Protein AF-A0A1M6BNJ6-F1 (afdb_monomer_lite)

Organism: NCBI:txid1123012

Secondary structure (DSSP, 8-state):
---S---------TTSHHHHHHHHHHHT--HHHH-SHHHHHHHHHHHHHHHHHHHHH-GGGS-HHHHHHHHHHHHHHHHHHHHHHHHHHHHHHHHHHHH--SS----------S--------------------TTSS--TTS--

Sequence (145 aa):
MSENVKSTSLRFNLDKAADRKAWEYLQTMDKEEFRSYSHAVATSVNYFFDRYYQSKDDPYLETREKEERFVQKIVEAVEHTLGNVLPLFLSGYVAALCTAAPDGTMVIPKSTAGIAAEDSADNSGTDEADIEVNPEDIPWDYLDG

pLDDT: mean 71.61, std 19.35, range [29.78, 94.62]

Radius of gyration: 34.01 Å; chains: 1; bounding box: 79×43×69 Å

Structure (mmCIF, N/CA/C/O backbone):
data_AF-A0A1M6BNJ6-F1
#
_entry.id   AF-A0A1M6BNJ6-F1
#
loop_
_atom_site.group_PDB
_atom_site.id
_atom_site.type_symbol
_atom_site.label_atom_id
_atom_site.label_alt_id
_atom_site.label_comp_id
_atom_si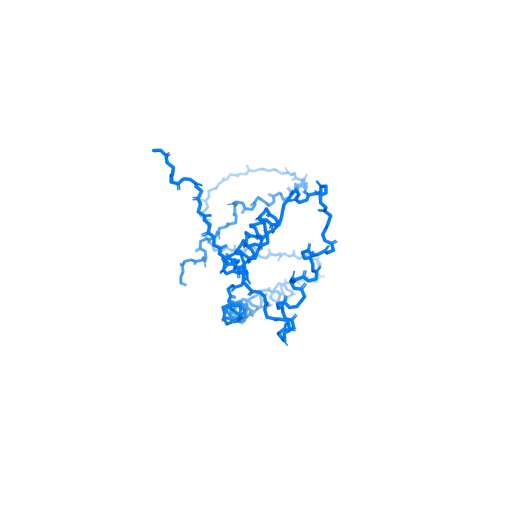te.label_asym_id
_atom_site.label_entity_id
_atom_site.label_seq_id
_atom_site.pdbx_PDB_ins_code
_atom_site.Cartn_x
_atom_site.Cartn_y
_atom_site.Cartn_z
_atom_site.occupancy
_atom_site.B_iso_or_equiv
_atom_site.auth_seq_id
_atom_site.auth_comp_id
_atom_site.auth_asym_id
_atom_site.auth_atom_id
_atom_site.pdbx_PDB_model_num
ATOM 1 N N . MET A 1 1 ? -19.115 24.593 20.764 1.00 54.03 1 MET A N 1
ATOM 2 C CA . MET A 1 1 ? -17.847 23.833 20.764 1.00 54.03 1 MET A CA 1
ATOM 3 C C . MET A 1 1 ? -18.168 22.346 20.838 1.00 54.03 1 MET A C 1
ATOM 5 O O . MET A 1 1 ? -18.481 21.897 21.930 1.00 54.03 1 MET A O 1
ATOM 9 N N . SER A 1 2 ? -18.138 21.620 19.711 1.00 51.50 2 SER A N 1
ATOM 10 C CA . SER A 1 2 ? -18.061 20.139 19.658 1.00 51.50 2 SER A CA 1
ATOM 11 C C . SER A 1 2 ? -18.166 19.609 18.212 1.00 51.50 2 SER A C 1
ATOM 13 O O . SER A 1 2 ? -19.026 18.795 17.900 1.00 51.50 2 SER A O 1
ATOM 15 N N . GLU A 1 3 ? -17.293 20.055 17.301 1.00 63.38 3 GLU A N 1
ATOM 16 C CA . GLU A 1 3 ? -17.222 19.480 15.938 1.00 63.38 3 GLU A CA 1
ATOM 17 C C . GLU A 1 3 ? -16.084 18.467 15.737 1.00 63.38 3 GLU A C 1
ATOM 19 O O . GLU A 1 3 ? -16.025 17.829 14.690 1.00 63.38 3 GLU A O 1
ATOM 24 N N . ASN A 1 4 ? -15.222 18.258 16.737 1.00 77.12 4 ASN A N 1
ATOM 25 C CA . ASN A 1 4 ? -13.996 17.460 16.587 1.00 77.12 4 ASN A CA 1
ATOM 26 C C . ASN A 1 4 ? -14.162 15.949 16.823 1.00 77.12 4 ASN A C 1
ATOM 28 O O . ASN A 1 4 ? -13.215 15.201 16.612 1.00 77.12 4 ASN A O 1
ATOM 32 N N . VAL A 1 5 ? -15.335 15.480 17.263 1.00 78.62 5 VAL A N 1
ATOM 33 C CA . VAL A 1 5 ? -15.599 14.044 17.447 1.00 78.62 5 VAL A CA 1
ATOM 34 C C . VAL A 1 5 ? -16.755 13.641 16.545 1.00 78.62 5 VAL A C 1
ATOM 36 O O . VAL A 1 5 ? -17.888 14.084 16.732 1.00 78.62 5 VAL A O 1
ATOM 39 N N . LYS A 1 6 ? -16.460 12.801 15.551 1.00 81.44 6 LYS A N 1
ATOM 40 C CA . LYS A 1 6 ? -17.447 12.195 14.653 1.00 81.44 6 LYS A CA 1
ATOM 41 C C . LYS A 1 6 ? -17.513 10.701 14.955 1.00 81.44 6 LYS A C 1
ATOM 43 O O . LYS A 1 6 ? -16.479 10.053 15.086 1.00 81.44 6 LYS A O 1
ATOM 48 N N . SER A 1 7 ? -18.720 10.159 15.087 1.00 80.62 7 SER A N 1
ATOM 49 C CA . SER A 1 7 ? -18.939 8.728 15.291 1.00 80.62 7 SER A CA 1
ATOM 50 C C . SER A 1 7 ? -19.532 8.098 14.035 1.00 80.62 7 SER A C 1
ATOM 52 O O . SER A 1 7 ? -20.350 8.689 13.335 1.00 80.62 7 SER A O 1
ATOM 54 N N . THR A 1 8 ? -19.094 6.882 13.731 1.00 83.00 8 THR A N 1
ATOM 55 C CA . THR A 1 8 ? -19.645 6.042 12.665 1.00 83.00 8 THR A CA 1
ATOM 56 C C . THR A 1 8 ? -19.809 4.639 13.228 1.00 83.00 8 THR A C 1
ATOM 58 O O . THR A 1 8 ? -18.898 4.113 13.864 1.00 83.00 8 THR A O 1
ATOM 61 N N . SER A 1 9 ? -20.991 4.048 13.044 1.00 84.56 9 SER A N 1
ATOM 62 C CA . SER A 1 9 ? -21.268 2.677 13.472 1.00 84.56 9 SER A CA 1
ATOM 63 C C . SER A 1 9 ? -20.913 1.713 12.343 1.00 84.56 9 SER A C 1
ATOM 65 O O . SER A 1 9 ? -21.441 1.835 11.240 1.00 84.56 9 SER A O 1
ATOM 67 N N . LEU A 1 10 ? -20.023 0.759 12.622 1.00 84.38 10 LEU A N 1
ATOM 68 C CA . LEU A 1 10 ? -19.624 -0.301 11.697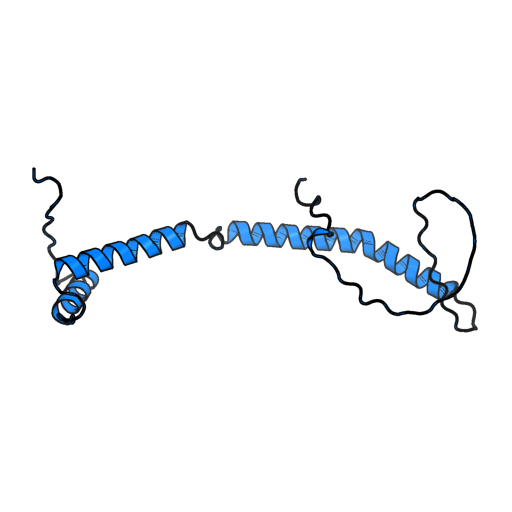 1.00 84.38 10 LEU A CA 1
ATOM 69 C C . LEU A 1 10 ? -20.236 -1.627 12.154 1.00 84.38 10 LEU A C 1
ATOM 71 O O . LEU A 1 10 ? -20.209 -1.955 13.341 1.00 84.38 10 LEU A O 1
ATOM 75 N N . ARG A 1 11 ? -20.795 -2.390 11.211 1.00 90.12 11 ARG A N 1
ATOM 76 C CA . ARG A 1 11 ? -21.315 -3.743 11.444 1.00 90.12 11 ARG A CA 1
ATOM 77 C C . ARG A 1 11 ? -20.558 -4.718 10.556 1.00 90.12 11 ARG A C 1
ATOM 79 O O . ARG A 1 11 ? -20.491 -4.507 9.350 1.00 90.12 11 ARG A O 1
ATOM 86 N N . PHE A 1 12 ? -20.037 -5.779 11.157 1.00 88.56 12 PHE A N 1
ATOM 87 C CA . PHE A 1 12 ? -19.346 -6.852 10.449 1.00 88.56 12 PHE A CA 1
ATOM 88 C C . PHE A 1 12 ? -20.331 -7.978 10.149 1.00 88.56 12 PHE A C 1
ATOM 90 O O . PHE A 1 12 ? -21.021 -8.447 11.056 1.00 88.56 12 PHE A O 1
ATOM 97 N N . ASN A 1 13 ? -20.409 -8.412 8.891 1.00 92.06 13 ASN A N 1
ATOM 98 C CA . ASN A 1 13 ? -21.184 -9.592 8.535 1.00 92.06 13 ASN A CA 1
ATOM 99 C C . ASN A 1 13 ? -20.285 -10.837 8.551 1.00 92.06 13 ASN A C 1
ATOM 101 O O . ASN A 1 13 ? -19.471 -11.031 7.653 1.00 92.06 13 ASN A O 1
ATOM 105 N N . LEU A 1 14 ? -20.480 -11.721 9.531 1.00 91.12 14 LEU A N 1
ATOM 106 C CA . LEU A 1 14 ? -19.658 -12.923 9.701 1.00 91.12 14 LEU A CA 1
ATOM 107 C C . LEU A 1 14 ? -19.813 -13.965 8.581 1.00 91.12 14 LEU A C 1
ATOM 109 O O . LEU A 1 14 ? -18.987 -14.875 8.500 1.00 91.12 14 LEU A O 1
ATOM 113 N N . ASP A 1 15 ? -20.803 -13.835 7.696 1.00 93.75 15 ASP A N 1
ATOM 114 C CA . ASP A 1 15 ? -20.922 -14.673 6.499 1.00 93.75 15 ASP A CA 1
ATOM 115 C C . ASP A 1 15 ? -19.841 -14.329 5.463 1.00 93.75 15 ASP A C 1
ATOM 117 O O . ASP A 1 15 ? -19.375 -15.199 4.724 1.00 93.75 15 ASP A O 1
ATOM 121 N N . LYS A 1 16 ? -19.384 -13.068 5.437 1.00 94.62 16 LYS A N 1
ATOM 122 C CA . LYS A 1 16 ? -18.301 -12.617 4.561 1.00 94.62 16 LYS A CA 1
ATOM 123 C C . LYS A 1 16 ? -16.951 -12.919 5.199 1.00 94.62 16 LYS A C 1
ATOM 125 O O . LYS A 1 16 ? -16.673 -12.522 6.328 1.00 94.62 16 LYS A O 1
ATOM 130 N N . ALA A 1 17 ? -16.069 -13.568 4.441 1.00 92.31 17 ALA A N 1
ATOM 131 C CA . ALA A 1 17 ? -14.743 -13.939 4.931 1.00 92.31 17 ALA A CA 1
ATOM 132 C C . ALA A 1 17 ? -13.898 -12.722 5.360 1.00 92.31 17 ALA A C 1
ATOM 134 O O . ALA A 1 17 ? -13.211 -12.789 6.376 1.00 92.31 17 ALA A O 1
ATOM 135 N N . ALA A 1 18 ? -13.976 -11.607 4.623 1.00 89.62 18 ALA A N 1
ATOM 136 C CA . ALA A 1 18 ? -13.238 -10.382 4.940 1.00 89.62 18 ALA A CA 1
ATOM 137 C C . ALA A 1 18 ? -13.682 -9.773 6.281 1.00 89.62 18 ALA A C 1
ATOM 139 O O . ALA A 1 18 ? -12.854 -9.548 7.161 1.00 89.62 18 ALA A O 1
ATOM 140 N N . ASP A 1 19 ? -14.989 -9.580 6.460 1.00 91.88 19 ASP A N 1
ATOM 141 C CA . ASP A 1 19 ? -15.583 -9.040 7.685 1.00 91.88 19 ASP A CA 1
ATOM 142 C C . ASP A 1 19 ? -15.329 -9.954 8.892 1.00 91.88 19 ASP A C 1
ATOM 144 O O . ASP A 1 19 ? -15.012 -9.466 9.974 1.00 91.88 19 ASP A O 1
ATOM 148 N N . ARG A 1 20 ? -15.420 -11.282 8.714 1.00 93.44 20 ARG A N 1
ATOM 149 C CA . ARG A 1 20 ? -15.102 -12.262 9.765 1.00 93.44 20 ARG A CA 1
ATOM 150 C C . ARG A 1 20 ? -13.648 -12.153 10.211 1.00 93.44 20 ARG A C 1
ATOM 152 O O . ARG A 1 20 ? -13.382 -12.120 11.406 1.00 93.44 20 ARG A O 1
ATOM 159 N N . LYS A 1 21 ? -12.722 -12.069 9.256 1.00 93.44 21 LYS A N 1
ATOM 160 C CA . LYS A 1 21 ? -11.291 -11.927 9.533 1.00 93.44 21 LYS A CA 1
ATOM 161 C C . LYS A 1 21 ? -10.988 -10.602 10.238 1.00 93.44 21 LYS A C 1
ATOM 163 O O . LYS A 1 21 ? -10.231 -10.578 11.200 1.00 93.44 21 LYS A O 1
ATOM 168 N N . ALA A 1 22 ? -11.606 -9.507 9.791 1.00 91.38 22 ALA A N 1
ATOM 169 C CA . ALA A 1 22 ? -11.485 -8.206 10.445 1.00 91.38 22 ALA A CA 1
ATOM 170 C C . ALA A 1 22 ? -12.019 -8.243 11.885 1.00 91.38 22 ALA A C 1
ATOM 172 O O . ALA A 1 22 ? -11.382 -7.717 12.795 1.00 91.38 22 ALA A O 1
ATOM 173 N N . TRP A 1 23 ? -13.155 -8.910 12.104 1.00 91.94 23 TRP A N 1
ATOM 174 C CA . TRP A 1 23 ? -13.713 -9.114 13.437 1.00 91.94 23 TRP A CA 1
ATOM 175 C C . TRP A 1 23 ? -12.772 -9.918 14.339 1.00 91.94 23 TRP A C 1
ATOM 177 O O . TRP A 1 23 ? -12.526 -9.512 15.471 1.00 91.94 23 TRP A O 1
ATOM 187 N N . GLU A 1 24 ? -12.214 -11.018 13.836 1.00 93.06 24 GLU A N 1
ATOM 188 C CA . GLU A 1 24 ? -11.255 -11.847 14.570 1.00 93.06 24 GLU A CA 1
ATOM 189 C C . GLU A 1 24 ? -10.013 -11.048 14.973 1.00 93.06 24 GLU A C 1
ATOM 191 O O . GLU A 1 24 ? -9.664 -11.043 16.150 1.00 93.06 24 GLU A O 1
ATOM 196 N N . TYR A 1 25 ? -9.428 -10.278 14.049 1.00 91.12 25 TYR A N 1
ATOM 197 C CA . TYR A 1 25 ? -8.281 -9.424 14.360 1.00 91.12 25 TYR A CA 1
ATOM 198 C C . TYR A 1 25 ? -8.576 -8.390 15.437 1.00 91.12 25 TYR A C 1
ATOM 200 O O . TYR A 1 25 ? -7.726 -8.159 16.289 1.00 91.12 25 TYR A O 1
ATOM 208 N N . LEU A 1 26 ? -9.768 -7.788 15.433 1.00 90.19 26 LEU A N 1
ATOM 209 C CA . LEU A 1 26 ? -10.161 -6.876 16.504 1.00 90.19 26 LEU A CA 1
ATOM 210 C C . LEU A 1 26 ? -10.249 -7.613 17.848 1.00 90.19 26 LEU A C 1
ATOM 212 O O . LEU A 1 26 ? -9.800 -7.074 18.855 1.00 90.19 26 LEU A O 1
ATOM 216 N N . GLN A 1 27 ? -10.785 -8.838 17.882 1.00 90.19 27 GLN A N 1
ATOM 217 C CA . GLN A 1 27 ? -10.909 -9.617 19.122 1.00 90.19 27 GLN A CA 1
ATOM 218 C C . GLN A 1 27 ? -9.563 -10.104 19.672 1.00 90.19 27 GLN A C 1
ATOM 220 O O . GLN A 1 27 ? -9.378 -10.118 20.888 1.00 90.19 27 GLN A O 1
ATOM 225 N N . THR A 1 28 ? -8.633 -10.502 18.803 1.00 89.94 28 THR A N 1
ATOM 226 C CA . THR A 1 28 ? -7.309 -11.017 19.193 1.00 89.94 28 THR A CA 1
ATOM 227 C C . THR A 1 28 ? -6.259 -9.920 19.351 1.00 89.94 28 THR A C 1
ATOM 229 O O . THR A 1 28 ? -5.086 -10.224 19.551 1.00 89.94 28 THR A O 1
ATOM 232 N N . MET A 1 29 ? -6.649 -8.656 19.203 1.00 85.56 29 MET A N 1
ATOM 233 C CA . MET A 1 29 ? -5.727 -7.533 19.253 1.00 85.56 29 MET A CA 1
ATOM 234 C C . MET A 1 29 ? -5.164 -7.320 20.659 1.00 85.56 29 MET A C 1
ATOM 236 O O . MET A 1 29 ? -5.895 -7.405 21.652 1.00 85.56 29 MET A O 1
ATOM 240 N N . ASP A 1 30 ? -3.885 -6.951 20.734 1.00 87.25 30 ASP A N 1
ATOM 241 C CA . ASP A 1 30 ? -3.283 -6.501 21.981 1.00 87.25 30 ASP A CA 1
ATOM 242 C C . ASP A 1 30 ? -3.851 -5.134 22.399 1.00 87.25 30 ASP A C 1
ATOM 244 O O . ASP A 1 30 ? -3.839 -4.145 21.656 1.00 87.25 30 ASP A O 1
ATOM 248 N N . LYS A 1 31 ? -4.392 -5.086 23.615 1.00 82.88 31 LYS A N 1
ATOM 249 C CA . LYS A 1 31 ? -5.018 -3.890 24.184 1.00 82.88 31 LYS A CA 1
ATOM 250 C C . LYS A 1 31 ? -3.989 -2.910 24.736 1.00 82.88 31 LYS A C 1
ATOM 252 O O . LYS A 1 31 ? -4.335 -1.739 24.898 1.00 82.88 31 LYS A O 1
ATOM 257 N N . GLU A 1 32 ? -2.768 -3.363 25.011 1.00 80.44 32 GLU A N 1
ATOM 258 C CA . GLU A 1 32 ? -1.674 -2.499 25.455 1.00 80.44 32 GLU A CA 1
ATOM 259 C C . GLU A 1 32 ? -1.153 -1.640 24.298 1.00 80.44 32 GLU A C 1
ATOM 261 O O . GLU A 1 32 ? -0.948 -0.438 24.468 1.00 80.44 32 GLU A O 1
ATOM 266 N N . GLU A 1 33 ? -1.043 -2.225 23.103 1.00 80.00 33 GLU A N 1
ATOM 267 C CA . GLU A 1 33 ? -0.540 -1.549 21.904 1.00 80.00 33 GLU A CA 1
ATOM 268 C C . GLU A 1 33 ? -1.576 -0.593 21.295 1.00 80.00 33 GLU A C 1
ATOM 270 O O . GLU A 1 33 ? -1.297 0.579 21.048 1.00 80.00 33 GLU A O 1
ATOM 275 N N . PHE A 1 34 ? -2.810 -1.058 21.089 1.00 76.75 34 PHE A N 1
ATOM 276 C CA . PHE A 1 34 ? -3.779 -0.315 20.281 1.00 76.75 34 PHE A CA 1
ATOM 277 C C . PHE A 1 34 ? -4.834 0.449 21.087 1.00 76.75 34 PHE A C 1
ATOM 279 O O . PHE A 1 34 ? -5.649 1.141 20.481 1.00 76.75 34 PHE A O 1
ATOM 286 N N . ARG A 1 35 ? -4.812 0.382 22.429 1.00 82.25 35 ARG A N 1
ATOM 287 C CA . ARG A 1 35 ? -5.580 1.174 23.428 1.00 82.25 35 ARG A CA 1
ATOM 288 C C . ARG A 1 35 ? -7.121 1.153 23.336 1.00 82.25 35 ARG A C 1
ATOM 290 O O . ARG A 1 35 ? -7.792 1.248 24.360 1.00 82.25 35 ARG A O 1
ATOM 297 N N . SER A 1 36 ? -7.714 1.055 22.145 1.00 85.38 36 SER A N 1
ATOM 298 C CA . SER A 1 36 ? -9.148 0.969 21.863 1.00 85.38 36 SER A CA 1
ATOM 299 C C . SER A 1 36 ? -9.415 0.430 20.450 1.00 85.38 36 SER A C 1
ATOM 301 O O . SER A 1 36 ? -8.623 0.636 19.531 1.00 85.38 36 SER A O 1
ATOM 303 N N . TYR A 1 37 ? -10.592 -0.167 20.245 1.00 86.56 37 TYR A N 1
ATOM 304 C CA . TYR A 1 37 ? -11.046 -0.591 18.915 1.00 86.56 37 TYR A CA 1
ATOM 305 C C . TYR A 1 37 ? -11.104 0.568 17.912 1.00 86.56 37 TYR A C 1
ATOM 307 O O . TYR A 1 37 ? -10.718 0.402 16.761 1.00 86.56 37 TYR A O 1
ATOM 315 N N . SER A 1 38 ? -11.544 1.755 18.341 1.00 86.88 38 SER A N 1
ATOM 316 C CA . SER A 1 38 ? -11.620 2.930 17.466 1.00 86.88 38 SER A CA 1
ATOM 317 C C . SER A 1 38 ? -10.245 3.371 16.970 1.00 86.88 38 SER A C 1
ATOM 319 O O . SER A 1 38 ? -10.117 3.766 15.815 1.00 86.88 38 SER A O 1
ATOM 321 N N . HIS A 1 39 ? -9.220 3.285 17.822 1.00 88.69 39 HIS A N 1
ATOM 322 C CA . HIS A 1 39 ? -7.852 3.612 17.431 1.00 88.69 39 HIS A CA 1
ATOM 323 C C . HIS A 1 39 ? -7.294 2.579 16.448 1.00 88.69 39 HIS A C 1
ATOM 325 O O . HIS A 1 39 ? -6.791 2.962 15.399 1.00 88.69 39 HIS A O 1
ATOM 331 N N . ALA A 1 40 ? -7.484 1.286 16.717 1.00 89.94 40 ALA A N 1
ATOM 332 C CA . ALA A 1 40 ? -7.089 0.221 15.798 1.00 89.94 40 ALA A CA 1
ATOM 333 C C . ALA A 1 40 ? -7.740 0.358 14.415 1.00 89.94 40 ALA A C 1
ATOM 335 O O . ALA A 1 40 ? -7.068 0.269 13.388 1.00 89.94 40 ALA A O 1
ATOM 336 N N . VAL A 1 41 ? -9.048 0.634 14.391 1.00 90.25 41 VAL A N 1
ATOM 337 C CA . VAL A 1 41 ? -9.791 0.868 13.150 1.00 90.25 41 VAL A CA 1
ATOM 338 C C . VAL A 1 41 ? -9.247 2.101 12.428 1.00 90.25 41 VAL A C 1
ATOM 340 O O . VAL A 1 41 ? -8.961 2.007 11.238 1.00 90.25 41 VAL A O 1
ATOM 343 N N . ALA A 1 42 ? -9.026 3.221 13.121 1.00 90.06 42 ALA A N 1
ATOM 344 C CA . ALA A 1 42 ? -8.457 4.425 12.511 1.00 90.06 42 ALA A CA 1
ATOM 345 C C . ALA A 1 42 ? -7.069 4.166 11.900 1.00 90.06 42 ALA A C 1
ATOM 347 O O . ALA A 1 42 ? -6.833 4.518 10.746 1.00 90.06 42 ALA A O 1
ATOM 348 N N . THR A 1 43 ? -6.184 3.482 12.627 1.00 91.69 43 THR A N 1
ATOM 349 C CA . THR A 1 43 ? -4.849 3.114 12.137 1.00 91.69 43 THR A CA 1
ATOM 350 C C . THR A 1 43 ? -4.932 2.199 10.920 1.00 91.69 43 THR A C 1
ATOM 352 O O . THR A 1 43 ? -4.221 2.421 9.945 1.00 91.69 43 THR A O 1
ATOM 355 N N . SER A 1 44 ? -5.831 1.210 10.925 1.00 91.00 44 SER A N 1
ATOM 356 C CA . SER A 1 44 ? -6.014 0.308 9.780 1.00 91.00 44 SER A CA 1
ATOM 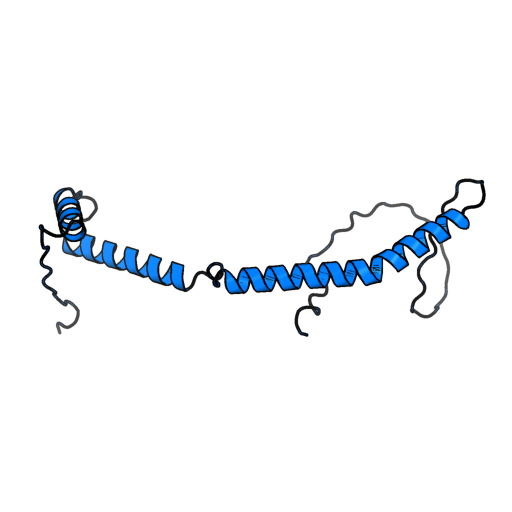357 C C . SER A 1 44 ? -6.520 1.029 8.526 1.00 91.00 44 SER A C 1
ATOM 359 O O . SER A 1 44 ? -6.063 0.735 7.422 1.00 91.00 44 SER A O 1
ATOM 361 N N . VAL A 1 45 ? -7.425 2.001 8.695 1.00 92.12 45 VAL A N 1
ATOM 362 C CA . VAL A 1 45 ? -7.959 2.821 7.601 1.00 92.12 45 VAL A CA 1
ATOM 363 C C . VAL A 1 45 ? -6.858 3.704 7.025 1.00 92.12 45 VAL A C 1
ATOM 365 O O . VAL A 1 45 ? -6.681 3.714 5.808 1.00 92.12 45 VAL A O 1
ATOM 368 N N . ASN A 1 46 ? -6.085 4.378 7.882 1.00 93.81 46 ASN A N 1
ATOM 369 C CA . ASN A 1 46 ? -4.936 5.171 7.448 1.00 93.81 46 ASN A CA 1
ATOM 370 C C . ASN A 1 46 ? -3.931 4.293 6.700 1.00 93.81 46 ASN A C 1
ATOM 372 O O . ASN A 1 46 ? -3.621 4.582 5.556 1.00 93.81 46 ASN A O 1
ATOM 376 N N . TYR A 1 47 ? -3.534 3.151 7.267 1.00 92.19 47 TYR A N 1
ATOM 377 C CA . TYR A 1 47 ? -2.592 2.228 6.631 1.00 92.19 47 TYR A CA 1
ATOM 378 C C . TYR A 1 47 ? -3.058 1.752 5.246 1.00 92.19 47 TYR A C 1
ATOM 380 O O . TYR A 1 47 ? -2.267 1.695 4.303 1.00 92.19 47 TYR A O 1
ATOM 388 N N . PHE A 1 48 ? -4.344 1.411 5.105 1.00 92.00 48 PHE A N 1
ATOM 389 C CA . PHE A 1 48 ? -4.902 0.999 3.819 1.00 92.00 48 PHE A CA 1
ATOM 390 C C . PHE A 1 48 ? -4.833 2.127 2.790 1.00 92.00 48 PHE A C 1
ATOM 392 O O . PHE A 1 48 ? -4.369 1.895 1.675 1.00 92.00 48 PHE A O 1
ATOM 399 N N . PHE A 1 49 ? -5.281 3.333 3.149 1.00 91.00 49 PHE A N 1
ATOM 400 C CA . PHE A 1 49 ? -5.312 4.452 2.211 1.00 91.00 49 PHE A CA 1
ATOM 401 C C . PHE A 1 49 ? -3.927 5.017 1.919 1.00 91.00 49 PHE A C 1
ATOM 403 O O . PHE A 1 49 ? -3.652 5.307 0.761 1.00 91.00 49 PHE A O 1
ATOM 410 N N . ASP A 1 50 ? -3.042 5.092 2.907 1.00 90.62 50 ASP A N 1
ATOM 411 C CA . ASP A 1 50 ? -1.645 5.476 2.717 1.00 90.62 50 ASP A CA 1
ATOM 412 C C . ASP A 1 50 ? -0.995 4.559 1.685 1.00 90.62 50 ASP A C 1
ATOM 414 O O . ASP A 1 50 ? -0.441 5.035 0.699 1.00 90.62 50 ASP A O 1
ATOM 418 N N . ARG A 1 51 ? -1.154 3.238 1.834 1.00 87.62 51 ARG A N 1
ATOM 419 C CA . ARG A 1 51 ? -0.649 2.273 0.852 1.00 87.62 51 ARG A CA 1
ATOM 420 C C . ARG A 1 51 ? -1.351 2.392 -0.497 1.00 87.62 51 ARG A C 1
ATOM 422 O O . ARG A 1 51 ? -0.697 2.283 -1.527 1.00 87.62 51 ARG A O 1
ATOM 429 N N . TYR A 1 52 ? -2.668 2.584 -0.505 1.00 87.19 52 TYR A N 1
ATOM 430 C CA . TYR A 1 52 ? -3.452 2.698 -1.733 1.00 87.19 52 TYR A CA 1
ATOM 431 C C . TYR A 1 52 ? -3.013 3.908 -2.564 1.00 87.19 52 TYR A C 1
ATOM 433 O O . TYR A 1 52 ? -2.766 3.765 -3.760 1.00 87.19 52 TYR A O 1
ATOM 441 N N . TYR A 1 53 ? -2.851 5.073 -1.936 1.00 83.12 53 TYR A N 1
ATOM 442 C CA . TYR A 1 53 ? -2.378 6.279 -2.608 1.00 83.12 53 TYR A CA 1
ATOM 443 C C . TYR A 1 53 ? -0.893 6.198 -2.949 1.00 83.12 53 TYR A C 1
ATOM 445 O O . TYR A 1 53 ? -0.548 6.502 -4.079 1.00 83.12 53 TYR A O 1
ATOM 453 N N . GLN A 1 54 ? -0.037 5.664 -2.071 1.00 80.88 54 GLN A N 1
ATOM 454 C CA . GLN A 1 54 ? 1.368 5.403 -2.411 1.00 80.88 54 GLN A CA 1
ATOM 455 C C . GLN A 1 54 ? 1.500 4.487 -3.628 1.00 80.88 54 GLN A C 1
ATOM 457 O O . GLN A 1 54 ? 2.296 4.768 -4.504 1.00 80.88 54 GLN A O 1
ATOM 462 N N . SER A 1 55 ? 0.693 3.427 -3.732 1.00 72.00 55 SER A N 1
ATOM 463 C CA . SER A 1 55 ? 0.702 2.542 -4.905 1.00 72.00 55 SER A CA 1
ATOM 464 C C . SER A 1 55 ? 0.097 3.172 -6.160 1.00 72.00 55 SER A C 1
ATOM 466 O O . SER A 1 55 ? 0.315 2.688 -7.263 1.00 72.00 55 SER A O 1
ATOM 468 N N . LYS A 1 56 ? -0.701 4.228 -6.005 1.00 69.44 56 LYS A N 1
ATOM 469 C CA . LYS A 1 56 ? -1.280 4.966 -7.127 1.00 69.44 56 LYS A CA 1
ATOM 470 C C . LYS A 1 56 ? -0.335 6.061 -7.626 1.00 69.44 56 LYS A C 1
ATOM 472 O O . LYS A 1 56 ? -0.308 6.328 -8.822 1.00 69.44 56 LYS A O 1
ATOM 477 N N . ASP A 1 57 ? 0.409 6.659 -6.704 1.00 64.06 57 ASP A N 1
ATOM 478 C CA . ASP A 1 57 ? 1.355 7.745 -6.940 1.00 64.06 57 ASP A CA 1
ATOM 479 C C . ASP A 1 57 ? 2.802 7.240 -7.072 1.00 64.06 57 ASP A C 1
ATOM 481 O O . ASP A 1 57 ? 3.708 8.056 -7.222 1.00 64.06 57 ASP A O 1
ATOM 485 N N . ASP A 1 58 ? 3.036 5.920 -7.024 1.00 64.69 58 ASP A N 1
ATOM 486 C CA . ASP A 1 58 ? 4.350 5.318 -7.259 1.00 64.69 58 ASP A CA 1
ATOM 487 C C . ASP A 1 58 ? 4.776 5.597 -8.713 1.00 64.69 58 ASP A C 1
ATOM 489 O O . ASP A 1 58 ? 4.166 5.054 -9.644 1.00 64.69 58 ASP A O 1
ATOM 493 N N . PRO A 1 59 ? 5.823 6.413 -8.937 1.00 60.00 59 PRO A N 1
ATOM 494 C CA . PRO A 1 59 ? 6.303 6.756 -10.273 1.00 60.00 59 PRO A CA 1
ATOM 495 C C . PRO A 1 59 ? 6.801 5.546 -11.076 1.00 60.00 59 PRO A C 1
ATOM 497 O O . PRO A 1 59 ? 6.915 5.634 -12.294 1.00 60.00 59 PRO A O 1
ATOM 500 N N . TYR A 1 60 ? 7.079 4.410 -10.427 1.00 51.34 60 TYR A N 1
ATOM 501 C CA . TYR A 1 60 ? 7.489 3.167 -11.092 1.00 51.34 60 TYR A CA 1
ATOM 502 C C . TYR A 1 60 ? 6.317 2.217 -11.383 1.00 51.34 60 TYR A C 1
ATOM 504 O O . TYR A 1 60 ? 6.498 1.192 -12.037 1.00 51.34 60 TYR A O 1
ATOM 512 N N . LEU A 1 61 ? 5.102 2.574 -10.953 1.00 53.78 61 LEU A N 1
ATOM 513 C CA . LEU A 1 61 ? 3.843 2.006 -11.443 1.00 53.78 61 LEU A CA 1
ATOM 514 C C . LEU A 1 61 ? 3.241 2.871 -12.561 1.00 53.78 61 LEU A C 1
ATOM 516 O O . LEU A 1 61 ? 2.037 2.810 -12.828 1.00 53.78 61 LEU A O 1
ATOM 520 N N . GLU A 1 62 ? 4.067 3.640 -13.276 1.00 56.03 62 GLU A N 1
ATOM 521 C CA . GLU A 1 62 ? 3.755 3.981 -14.656 1.00 56.03 62 GLU A CA 1
ATOM 522 C C . GLU A 1 62 ? 3.521 2.664 -15.408 1.00 56.03 62 GLU A C 1
ATOM 524 O O . GLU A 1 62 ? 4.462 1.945 -15.715 1.00 56.03 62 GLU A O 1
ATOM 529 N N . THR A 1 63 ? 2.237 2.322 -15.598 1.00 65.12 63 THR A N 1
ATOM 530 C CA . THR A 1 63 ? 1.670 1.195 -16.365 1.00 65.12 63 THR A CA 1
ATOM 531 C C . THR A 1 63 ? 2.695 0.479 -17.235 1.00 65.12 63 THR A C 1
ATOM 533 O O . THR A 1 63 ? 3.344 1.159 -18.020 1.00 65.12 63 THR A O 1
ATOM 536 N N . ARG A 1 64 ? 2.763 -0.862 -17.214 1.00 63.75 64 ARG A N 1
ATOM 537 C CA . ARG A 1 64 ? 3.644 -1.653 -18.105 1.00 63.75 64 ARG A CA 1
ATOM 538 C C . ARG A 1 64 ? 3.736 -1.139 -19.550 1.00 63.75 64 ARG A C 1
ATOM 540 O O . ARG A 1 64 ? 4.794 -1.199 -20.148 1.00 63.75 64 ARG A O 1
ATOM 547 N N . GLU A 1 65 ? 2.671 -0.551 -20.084 1.00 63.06 65 GLU A N 1
ATOM 548 C CA . GLU A 1 65 ? 2.640 0.108 -21.398 1.00 63.06 65 GLU A CA 1
ATOM 549 C C . GLU A 1 65 ? 3.597 1.313 -21.573 1.00 63.06 65 GLU A C 1
ATOM 551 O O . GLU A 1 65 ? 3.994 1.642 -22.690 1.00 63.06 65 GLU A O 1
ATOM 556 N N . LYS A 1 66 ? 3.932 2.048 -20.511 1.00 69.88 66 LYS A N 1
ATOM 557 C CA . LYS A 1 66 ? 4.924 3.136 -20.518 1.00 69.88 66 LYS A CA 1
ATOM 558 C C . LYS A 1 66 ? 6.341 2.582 -20.414 1.00 69.88 66 LYS A C 1
ATOM 560 O O . LYS A 1 66 ? 7.203 3.048 -21.152 1.00 69.88 66 LYS A O 1
ATOM 565 N N . GLU A 1 67 ? 6.547 1.556 -19.591 1.00 74.38 67 GLU A N 1
ATOM 566 C CA . GLU A 1 67 ? 7.805 0.802 -19.540 1.00 74.38 67 GLU A CA 1
ATOM 567 C C . GLU A 1 67 ? 8.116 0.175 -20.907 1.00 74.38 67 GLU A C 1
ATOM 569 O O . GLU A 1 67 ? 9.196 0.384 -21.447 1.00 74.38 67 GLU A O 1
ATOM 574 N N . GLU A 1 68 ? 7.147 -0.497 -21.533 1.00 77.62 68 GLU A N 1
ATOM 575 C CA . GLU A 1 68 ? 7.297 -1.084 -22.869 1.00 77.62 68 GLU A CA 1
ATOM 576 C C . GLU A 1 68 ? 7.637 -0.025 -23.924 1.00 77.62 68 GLU A C 1
ATOM 578 O O . GLU A 1 68 ? 8.516 -0.245 -24.755 1.00 77.62 68 GLU A O 1
ATOM 583 N N . ARG A 1 69 ? 7.007 1.156 -23.864 1.00 81.19 69 ARG A N 1
ATOM 584 C CA . ARG A 1 69 ? 7.340 2.278 -24.755 1.00 81.19 69 ARG A CA 1
ATOM 585 C C . ARG A 1 69 ? 8.729 2.853 -24.489 1.00 81.19 69 ARG A C 1
ATOM 587 O O . ARG A 1 69 ? 9.415 3.225 -25.435 1.00 81.19 69 ARG A O 1
ATOM 594 N N . PHE A 1 70 ? 9.150 2.942 -23.232 1.00 80.88 70 PHE A N 1
ATOM 595 C CA . PHE A 1 70 ? 10.492 3.390 -22.870 1.00 80.88 70 PHE A CA 1
ATOM 596 C C . PHE A 1 70 ? 11.558 2.404 -23.362 1.00 80.88 70 PHE A C 1
ATOM 598 O O . PHE A 1 70 ? 12.521 2.809 -24.008 1.00 80.88 70 PHE A O 1
ATOM 605 N N . VAL A 1 71 ? 11.338 1.104 -23.155 1.00 87.38 71 VAL A N 1
ATOM 606 C CA . VAL A 1 71 ? 12.218 0.039 -23.652 1.00 87.38 71 VAL A CA 1
ATOM 607 C C . VAL A 1 71 ? 12.285 0.055 -25.178 1.00 87.38 71 VAL A C 1
ATOM 609 O O . VAL A 1 71 ? 13.380 -0.014 -25.729 1.00 87.38 71 VAL A O 1
ATOM 612 N N . GLN A 1 72 ? 11.153 0.210 -25.870 1.00 87.25 72 GLN A N 1
ATOM 613 C CA . GLN A 1 72 ? 11.133 0.326 -27.333 1.00 87.25 72 GLN A CA 1
ATOM 614 C C . GLN A 1 72 ? 11.972 1.506 -27.826 1.00 87.25 72 GLN A C 1
ATOM 616 O O . GLN A 1 72 ? 12.789 1.325 -28.723 1.00 87.25 72 GLN A O 1
ATOM 621 N N . LYS A 1 73 ? 11.839 2.682 -27.200 1.00 87.25 73 LYS A N 1
ATOM 622 C CA . LYS A 1 73 ? 12.649 3.860 -27.546 1.00 87.25 73 LYS A CA 1
ATOM 623 C C . LYS A 1 73 ? 14.145 3.624 -27.343 1.00 87.25 73 LYS A C 1
ATOM 625 O O . LYS A 1 73 ? 14.940 4.043 -28.176 1.00 87.25 73 LYS A O 1
ATOM 630 N N . ILE A 1 74 ? 14.536 2.950 -26.258 1.00 90.75 74 ILE A N 1
ATOM 631 C CA . ILE A 1 74 ? 15.943 2.601 -26.014 1.00 90.75 74 ILE A CA 1
ATOM 632 C C . ILE A 1 74 ? 16.456 1.664 -27.104 1.00 90.75 74 ILE A C 1
ATOM 634 O O . ILE A 1 74 ? 17.524 1.905 -27.662 1.00 90.75 74 ILE A O 1
ATOM 638 N N . VAL A 1 75 ? 15.708 0.600 -27.406 1.00 92.69 75 VAL A N 1
ATOM 639 C CA . VAL A 1 75 ? 16.103 -0.380 -28.425 1.00 92.69 75 VAL A CA 1
ATOM 640 C C . VAL A 1 75 ? 16.253 0.302 -29.782 1.00 92.69 75 VAL A C 1
ATOM 642 O O . VAL A 1 75 ? 17.288 0.140 -30.418 1.00 92.69 75 VAL A O 1
ATOM 645 N N . GLU A 1 76 ? 15.295 1.140 -30.177 1.00 93.19 76 GLU A N 1
ATOM 646 C CA . GLU A 1 76 ? 15.339 1.884 -31.438 1.00 93.19 76 GLU A CA 1
ATOM 647 C C . GLU A 1 76 ? 16.537 2.848 -31.504 1.00 93.19 76 GLU A C 1
ATOM 649 O O . GLU A 1 76 ? 17.264 2.876 -32.498 1.00 93.19 76 GLU A O 1
ATOM 654 N N . ALA A 1 77 ? 16.807 3.597 -30.430 1.00 90.69 77 ALA A N 1
ATOM 655 C CA . ALA A 1 77 ? 17.948 4.509 -30.367 1.00 90.69 77 ALA A CA 1
ATOM 656 C C . ALA A 1 77 ? 19.293 3.768 -30.455 1.00 90.69 77 ALA A C 1
ATOM 658 O O . ALA A 1 77 ? 20.214 4.218 -31.149 1.00 90.69 77 ALA A O 1
ATOM 659 N N . VAL A 1 78 ? 19.413 2.620 -29.783 1.00 90.44 78 VAL A N 1
ATOM 660 C CA . VAL A 1 78 ? 20.608 1.771 -29.848 1.00 90.44 78 VAL A CA 1
ATOM 661 C C . VAL A 1 78 ? 20.762 1.174 -31.241 1.00 90.44 78 VAL A C 1
ATOM 663 O O . VAL A 1 78 ? 21.851 1.256 -31.798 1.00 90.44 78 VAL A O 1
ATOM 666 N N . GLU A 1 79 ? 19.699 0.635 -31.839 1.00 90.56 79 GLU A N 1
ATOM 667 C CA . GLU A 1 79 ? 19.722 0.088 -33.201 1.00 90.56 79 GLU A CA 1
ATOM 668 C C . GLU A 1 79 ? 20.136 1.142 -34.232 1.00 90.56 79 GLU A C 1
ATOM 670 O O . GLU A 1 79 ? 21.011 0.884 -35.062 1.00 90.56 79 GLU A O 1
ATOM 675 N N . HIS A 1 80 ? 19.578 2.350 -34.145 1.00 89.94 80 HIS A N 1
ATOM 676 C CA . HIS A 1 80 ? 19.928 3.461 -35.026 1.00 89.94 80 HIS A CA 1
ATOM 677 C C . HIS A 1 80 ? 21.394 3.888 -34.857 1.00 89.94 80 HIS A C 1
ATOM 679 O O . HIS A 1 80 ? 22.119 4.083 -35.836 1.00 89.94 80 HIS A O 1
ATOM 685 N N . THR A 1 81 ? 21.860 3.991 -33.611 1.00 85.12 81 THR A N 1
ATOM 686 C CA . THR A 1 81 ? 23.257 4.334 -33.309 1.00 85.12 81 THR A CA 1
ATOM 687 C C . THR A 1 81 ? 24.202 3.248 -33.808 1.00 85.12 81 THR A C 1
ATOM 689 O O . THR A 1 81 ? 25.216 3.547 -34.432 1.00 85.12 81 THR A O 1
ATOM 692 N N . LEU A 1 82 ? 23.858 1.978 -33.607 1.00 86.56 82 LEU A N 1
ATOM 693 C CA . LEU A 1 82 ? 24.658 0.842 -34.044 1.00 86.56 82 LEU A CA 1
ATOM 694 C C . LEU A 1 82 ? 24.733 0.770 -35.575 1.00 86.56 82 LEU A C 1
ATOM 696 O O . LEU A 1 82 ? 25.817 0.591 -36.127 1.00 86.56 82 LEU A O 1
ATOM 700 N N . GLY A 1 83 ? 23.606 0.972 -36.261 1.00 86.62 83 GLY A N 1
ATOM 701 C CA . GLY A 1 83 ? 23.531 0.975 -37.720 1.00 86.62 83 GLY A CA 1
ATOM 702 C C . GLY A 1 83 ? 24.343 2.099 -38.364 1.00 86.62 83 GLY A C 1
ATOM 703 O O . GLY A 1 83 ? 24.983 1.877 -39.390 1.00 86.62 83 GLY A O 1
ATOM 704 N N . ASN A 1 84 ? 24.377 3.280 -37.746 1.00 83.00 84 ASN A N 1
ATOM 705 C CA . ASN A 1 84 ? 25.068 4.437 -38.313 1.00 83.00 84 ASN A CA 1
ATOM 706 C C . ASN A 1 84 ? 26.533 4.538 -37.879 1.00 83.00 84 ASN A C 1
ATOM 708 O O . ASN A 1 84 ? 27.3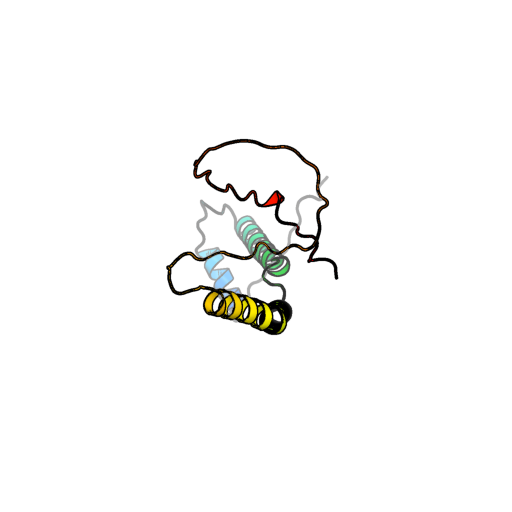89 4.883 -38.687 1.00 83.00 84 ASN A O 1
ATOM 712 N N . VAL A 1 85 ? 26.846 4.246 -36.617 1.00 82.50 85 VAL A N 1
ATOM 713 C CA . VAL A 1 85 ? 28.172 4.511 -36.039 1.00 82.50 85 VAL A CA 1
ATOM 714 C C . VAL A 1 85 ? 29.115 3.320 -36.206 1.00 82.50 85 VAL A C 1
ATOM 716 O O . VAL A 1 85 ? 30.304 3.532 -36.458 1.00 82.50 85 VAL A O 1
ATOM 719 N N . LEU A 1 86 ? 28.630 2.069 -36.146 1.00 82.94 86 LEU A N 1
ATOM 720 C CA . LEU A 1 86 ? 29.522 0.909 -36.291 1.00 82.94 86 LEU A CA 1
ATOM 721 C C . LEU A 1 86 ? 30.224 0.825 -37.646 1.00 82.94 86 LEU A C 1
ATOM 723 O O . LEU A 1 86 ? 31.418 0.530 -37.639 1.00 82.94 86 LEU A O 1
ATOM 727 N N . PRO A 1 87 ? 29.567 1.045 -38.802 1.00 85.56 87 PRO A N 1
ATOM 728 C CA . PRO A 1 87 ? 30.253 0.931 -40.086 1.00 85.56 87 PRO A CA 1
ATOM 729 C C . PRO A 1 87 ? 31.385 1.952 -40.222 1.00 85.56 87 PRO A C 1
ATOM 731 O O . PRO A 1 87 ? 32.455 1.618 -40.725 1.00 85.56 87 PRO A O 1
ATOM 734 N N . LEU A 1 88 ? 31.180 3.170 -39.713 1.00 83.31 88 LEU A N 1
ATOM 735 C CA . LEU A 1 88 ? 32.198 4.220 -39.659 1.00 83.31 88 LEU A CA 1
ATOM 736 C C . LEU A 1 88 ? 33.345 3.853 -38.711 1.00 83.31 88 LEU A C 1
ATOM 738 O O . LEU A 1 88 ? 34.509 3.964 -39.092 1.00 83.31 88 LEU A O 1
ATOM 742 N N . PHE A 1 89 ? 33.031 3.358 -37.512 1.00 85.94 89 PHE A N 1
ATOM 743 C CA . PHE A 1 89 ? 34.034 2.911 -36.547 1.00 85.94 89 PHE A CA 1
ATOM 744 C C . PHE A 1 89 ? 34.869 1.744 -37.088 1.00 85.94 89 PHE A C 1
ATOM 746 O O . PHE A 1 89 ? 36.098 1.787 -37.059 1.00 85.94 89 PHE A O 1
ATOM 753 N N . LEU A 1 90 ? 34.214 0.722 -37.643 1.00 87.81 90 LEU A N 1
ATOM 754 C CA . LEU A 1 90 ? 34.878 -0.454 -38.192 1.00 87.81 90 LEU A CA 1
ATOM 755 C C . LEU A 1 90 ? 35.689 -0.097 -39.440 1.00 87.81 90 LEU A C 1
ATOM 757 O O . LEU A 1 90 ? 36.815 -0.565 -39.572 1.00 87.81 90 LEU A O 1
ATOM 761 N N . SER A 1 91 ? 35.168 0.772 -40.314 1.00 85.38 91 SER A N 1
ATOM 762 C CA . SER A 1 91 ? 35.914 1.309 -41.457 1.00 85.38 91 SER A CA 1
ATOM 763 C C . SER A 1 91 ? 37.165 2.065 -41.003 1.00 85.38 91 SER A C 1
ATOM 765 O O . SER A 1 91 ? 38.225 1.900 -41.601 1.00 85.38 91 SER A O 1
ATOM 767 N N . GLY A 1 92 ? 37.063 2.876 -39.947 1.00 85.75 92 GLY A N 1
ATOM 768 C CA . GLY A 1 92 ? 38.209 3.561 -39.350 1.00 85.75 92 GLY A CA 1
ATOM 769 C C . GLY A 1 92 ? 39.230 2.581 -38.768 1.00 85.75 92 GLY A C 1
ATOM 770 O O . GLY A 1 92 ? 40.428 2.737 -38.991 1.00 85.75 92 GLY A O 1
ATOM 771 N N . TYR A 1 93 ? 38.762 1.528 -38.096 1.00 84.69 93 TYR A N 1
ATOM 772 C CA . TYR A 1 93 ? 39.612 0.485 -37.528 1.00 84.69 93 TYR A CA 1
ATOM 773 C C . TYR A 1 93 ? 40.352 -0.322 -38.603 1.00 84.69 93 TYR A C 1
ATOM 775 O O . TYR A 1 93 ? 41.569 -0.471 -38.527 1.00 84.69 93 TYR A O 1
ATOM 783 N N . VAL A 1 94 ? 39.660 -0.798 -39.646 1.00 86.25 94 VAL A N 1
ATOM 784 C CA . VAL A 1 94 ? 40.314 -1.535 -40.742 1.00 86.25 94 VAL A CA 1
ATOM 785 C C . VAL A 1 94 ? 41.233 -0.634 -41.559 1.00 86.25 94 VAL A C 1
ATOM 787 O O . VAL A 1 94 ? 42.284 -1.094 -41.990 1.00 86.25 94 VAL A O 1
ATOM 790 N N . ALA A 1 95 ? 40.892 0.646 -41.737 1.00 84.75 95 ALA A N 1
ATOM 791 C CA . ALA A 1 95 ? 41.789 1.606 -42.365 1.00 84.75 95 ALA A CA 1
ATOM 792 C C . ALA A 1 95 ? 43.067 1.769 -41.535 1.00 84.75 95 ALA A C 1
ATOM 794 O O . ALA A 1 95 ? 44.153 1.647 -42.092 1.00 84.75 95 ALA A O 1
ATOM 795 N N . ALA A 1 96 ? 42.948 1.933 -40.213 1.00 80.56 96 ALA A N 1
ATOM 796 C CA . ALA A 1 96 ? 44.094 2.016 -39.311 1.00 80.56 96 ALA A CA 1
ATOM 797 C C . ALA A 1 96 ? 44.975 0.755 -39.376 1.00 80.56 96 ALA A C 1
ATOM 799 O O . ALA A 1 96 ? 46.195 0.873 -39.494 1.00 80.56 96 ALA A O 1
ATOM 800 N N . LEU A 1 97 ? 44.369 -0.439 -39.391 1.00 85.56 97 LEU A N 1
ATOM 801 C CA . LEU A 1 97 ? 45.089 -1.709 -39.546 1.00 85.56 97 LEU A CA 1
ATOM 802 C C . LEU A 1 97 ? 45.774 -1.845 -40.915 1.00 85.56 97 LEU A C 1
ATOM 804 O O . LEU A 1 97 ? 46.903 -2.315 -40.984 1.00 85.56 97 LEU A O 1
ATOM 808 N N . CYS A 1 98 ? 45.126 -1.421 -42.002 1.00 76.94 98 CYS A N 1
ATOM 809 C CA . CYS A 1 98 ? 45.695 -1.470 -43.353 1.00 76.94 98 CYS A CA 1
ATOM 810 C C . CYS A 1 98 ? 46.803 -0.428 -43.572 1.00 76.94 98 CYS A C 1
ATOM 812 O O . CYS A 1 98 ? 47.678 -0.633 -44.410 1.00 76.94 98 CYS A O 1
ATOM 814 N N . THR A 1 99 ? 46.772 0.687 -42.839 1.00 65.19 99 THR A N 1
ATOM 815 C CA . THR A 1 99 ? 47.821 1.719 -42.873 1.00 65.19 99 THR A CA 1
ATOM 816 C C . THR A 1 99 ? 48.961 1.455 -41.890 1.00 65.19 99 THR A C 1
ATOM 818 O O . THR A 1 99 ? 49.984 2.137 -41.956 1.00 65.19 99 THR A O 1
ATOM 821 N N . ALA A 1 100 ? 48.821 0.464 -41.003 1.00 57.38 100 ALA A N 1
ATOM 822 C CA . ALA A 1 100 ? 49.906 -0.001 -40.151 1.00 57.38 100 ALA A CA 1
ATOM 823 C C . ALA A 1 100 ? 50.924 -0.777 -41.007 1.00 57.38 100 ALA A C 1
ATOM 825 O O . ALA A 1 100 ? 50.772 -1.963 -41.296 1.00 57.38 100 ALA A O 1
ATOM 826 N N . ALA A 1 101 ? 51.963 -0.073 -41.456 1.00 51.19 101 ALA A N 1
ATOM 827 C CA . ALA A 1 101 ? 53.163 -0.662 -42.046 1.00 51.19 101 ALA A CA 1
ATOM 828 C C . ALA A 1 101 ? 53.829 -1.652 -41.048 1.00 51.19 101 ALA A C 1
ATOM 830 O O . ALA A 1 101 ? 53.559 -1.569 -39.848 1.00 51.19 101 ALA A O 1
ATOM 831 N N . PRO A 1 102 ? 54.692 -2.592 -41.494 1.00 50.50 102 PRO A N 1
ATOM 832 C CA . PRO A 1 102 ? 55.040 -3.817 -40.754 1.00 50.50 102 PRO A CA 1
ATOM 833 C C . PRO A 1 102 ? 55.840 -3.635 -39.448 1.00 50.50 102 PRO A C 1
ATOM 835 O O . PRO A 1 102 ? 56.151 -4.628 -38.797 1.00 50.50 102 PRO A O 1
ATOM 838 N N . ASP A 1 103 ? 56.108 -2.405 -39.015 1.00 50.00 103 ASP A N 1
ATOM 839 C CA . ASP A 1 103 ? 56.846 -2.098 -37.789 1.00 50.00 103 ASP A CA 1
ATOM 840 C C . ASP A 1 103 ? 55.921 -1.544 -36.692 1.00 50.00 103 ASP A C 1
ATOM 842 O O . ASP A 1 103 ? 56.106 -0.430 -36.214 1.00 50.00 103 ASP A O 1
ATOM 846 N N . GLY A 1 104 ? 54.898 -2.318 -36.307 1.00 52.31 104 GLY A N 1
ATOM 847 C CA . GLY A 1 104 ? 54.278 -2.344 -34.967 1.00 52.31 104 GLY A CA 1
ATOM 848 C C . GLY A 1 104 ? 53.841 -1.038 -34.277 1.00 52.31 104 GLY A C 1
ATOM 849 O O . GLY A 1 104 ? 53.494 -1.082 -33.099 1.00 52.31 104 GLY A O 1
ATOM 850 N N . THR A 1 105 ? 53.838 0.114 -34.945 1.00 48.56 105 THR A N 1
ATOM 851 C CA . THR A 1 105 ? 53.482 1.406 -34.352 1.00 48.56 105 THR A CA 1
ATOM 852 C C . THR A 1 105 ? 52.102 1.822 -34.837 1.00 48.56 105 THR A C 1
ATOM 854 O O . THR A 1 105 ? 51.902 2.239 -35.975 1.00 48.56 105 THR A O 1
ATOM 857 N N . MET A 1 106 ? 51.122 1.665 -33.948 1.00 44.69 106 MET A N 1
ATOM 858 C CA . MET A 1 106 ? 49.740 2.069 -34.168 1.00 44.69 106 MET A CA 1
ATOM 859 C C . MET A 1 106 ? 49.641 3.596 -34.082 1.00 44.69 106 MET A C 1
ATOM 861 O O . MET A 1 106 ? 49.699 4.165 -32.994 1.00 44.69 106 MET A O 1
ATOM 865 N N . VAL A 1 107 ? 49.483 4.264 -35.226 1.00 54.38 107 VAL A N 1
ATOM 866 C CA . VAL A 1 107 ? 49.145 5.691 -35.273 1.00 54.38 107 VAL A CA 1
ATOM 867 C C . VAL A 1 107 ? 47.626 5.794 -35.361 1.00 54.38 107 VAL A C 1
ATOM 869 O O . VAL A 1 107 ? 47.038 5.538 -36.409 1.00 54.38 107 VAL A O 1
ATOM 872 N N . ILE A 1 108 ? 46.975 6.123 -34.246 1.00 52.25 108 ILE A N 1
ATOM 873 C CA . ILE A 1 108 ? 45.544 6.443 -34.231 1.00 52.25 108 ILE A CA 1
ATOM 874 C C . ILE A 1 108 ? 45.382 7.799 -34.940 1.00 52.25 108 ILE A C 1
ATOM 876 O O . ILE A 1 108 ? 45.939 8.789 -34.454 1.00 52.25 108 ILE A O 1
ATOM 880 N N . PRO A 1 109 ? 44.657 7.905 -36.070 1.00 41.53 109 PRO A N 1
ATOM 881 C CA . PRO A 1 109 ? 44.402 9.204 -36.673 1.00 41.53 109 PRO A CA 1
ATOM 882 C C . PRO A 1 109 ? 43.462 10.000 -35.761 1.00 41.53 109 PRO A C 1
ATOM 884 O O . PRO A 1 109 ? 42.317 9.612 -35.526 1.00 41.53 109 PRO A O 1
ATOM 887 N N . LYS A 1 110 ? 43.952 11.128 -35.233 1.00 41.66 110 LYS A N 1
ATOM 888 C CA . LYS A 1 110 ? 43.131 12.111 -34.520 1.00 41.66 110 LYS A CA 1
ATOM 889 C C . LYS A 1 110 ? 42.064 12.622 -35.491 1.00 41.66 110 LYS A C 1
ATOM 891 O O . LYS A 1 110 ? 42.392 13.243 -36.498 1.00 41.66 110 LYS A O 1
ATOM 896 N N . SER A 1 111 ? 40.799 12.323 -35.198 1.00 40.06 111 SER A N 1
ATOM 897 C CA . SER A 1 111 ? 39.645 12.881 -35.903 1.00 40.06 111 SER A CA 1
ATOM 898 C C . SER A 1 111 ? 39.725 14.410 -35.859 1.00 40.06 111 SER A C 1
ATOM 900 O O . SER A 1 111 ? 39.569 15.016 -34.800 1.00 40.06 111 SER A O 1
ATOM 902 N N . THR A 1 112 ? 40.015 15.039 -36.999 1.00 47.56 112 THR A N 1
ATOM 903 C CA . THR A 1 112 ? 39.864 16.484 -37.186 1.00 47.56 112 THR A CA 1
ATOM 904 C C . THR A 1 112 ? 38.489 16.730 -37.791 1.00 47.56 112 THR A C 1
ATOM 906 O O . THR A 1 112 ? 38.307 16.706 -39.005 1.00 47.56 112 THR A O 1
ATOM 909 N N . ALA A 1 113 ? 37.524 17.007 -36.922 1.00 39.97 113 ALA A N 1
ATOM 910 C CA . ALA A 1 113 ? 36.385 17.848 -37.245 1.00 39.97 113 ALA A CA 1
ATOM 911 C C . ALA A 1 113 ? 36.404 19.021 -36.256 1.00 39.97 113 ALA A C 1
ATOM 913 O O . ALA A 1 113 ? 35.942 18.891 -35.132 1.00 39.97 113 ALA A O 1
ATOM 914 N N . GLY A 1 114 ? 37.012 20.127 -36.704 1.00 40.56 114 GLY A N 1
ATOM 915 C CA . GLY A 1 114 ? 36.906 21.477 -36.142 1.00 40.56 114 GLY A CA 1
ATOM 916 C C . GLY A 1 114 ? 37.495 21.708 -34.748 1.00 40.56 114 GLY A C 1
ATOM 917 O O . GLY A 1 114 ? 36.871 21.360 -33.764 1.00 40.56 114 GLY A O 1
ATOM 918 N N . ILE A 1 115 ? 38.647 22.379 -34.678 1.00 34.97 115 ILE A N 1
ATOM 919 C CA . ILE A 1 115 ? 38.872 23.645 -33.949 1.00 34.97 115 ILE A CA 1
ATOM 920 C C . ILE A 1 115 ? 40.176 24.228 -34.518 1.00 34.97 115 ILE A C 1
ATOM 922 O O . ILE A 1 115 ? 41.122 23.498 -34.822 1.00 34.97 115 ILE A O 1
ATOM 926 N N . ALA A 1 116 ? 40.144 25.530 -34.783 1.00 35.06 116 ALA A N 1
ATOM 927 C CA . ALA A 1 116 ? 41.162 26.292 -35.484 1.00 35.06 116 ALA A CA 1
ATOM 928 C C . ALA A 1 116 ? 42.540 26.230 -34.808 1.00 35.06 116 ALA A C 1
ATOM 930 O O . ALA A 1 116 ? 42.667 26.056 -33.600 1.00 35.06 116 ALA A O 1
ATOM 931 N N . ALA A 1 117 ? 43.565 26.381 -35.642 1.00 42.34 117 ALA A N 1
ATOM 932 C CA . ALA A 1 117 ? 44.951 26.509 -35.240 1.00 42.34 117 ALA A CA 1
ATOM 933 C C . ALA A 1 117 ? 45.190 27.812 -34.466 1.00 42.34 117 ALA A C 1
ATOM 935 O O . ALA A 1 117 ? 44.927 28.889 -34.996 1.00 42.34 117 ALA A O 1
ATOM 936 N N . GLU A 1 118 ? 45.804 27.703 -33.293 1.00 33.50 118 GLU A N 1
ATOM 937 C CA . GLU A 1 118 ? 46.673 28.738 -32.740 1.00 33.50 118 GLU A CA 1
ATOM 938 C C . GLU A 1 118 ? 47.781 28.098 -31.892 1.00 33.50 118 GLU A C 1
ATOM 940 O O . GLU A 1 118 ? 47.564 27.561 -30.815 1.00 33.50 118 GLU A O 1
ATOM 945 N N . ASP A 1 119 ? 48.936 28.043 -32.552 1.00 34.94 119 ASP A N 1
ATOM 946 C CA . ASP A 1 119 ? 50.293 28.371 -32.118 1.00 34.94 119 ASP A CA 1
ATOM 947 C C . ASP A 1 119 ? 50.851 27.959 -30.739 1.00 34.94 119 ASP A C 1
ATOM 949 O O . ASP A 1 119 ? 50.251 28.094 -29.679 1.00 34.94 119 ASP A O 1
ATOM 953 N N . SER A 1 120 ? 52.147 27.663 -30.819 1.00 37.88 120 SER A N 1
ATOM 954 C CA . SER A 1 120 ? 53.159 27.665 -29.769 1.00 37.88 120 SER A CA 1
ATOM 955 C C . SER A 1 120 ? 53.439 26.363 -29.009 1.00 37.88 120 SER A C 1
ATOM 957 O O . SER A 1 120 ? 52.584 25.658 -28.483 1.00 37.88 120 SER A O 1
ATOM 959 N N . ALA A 1 121 ? 54.736 26.076 -28.999 1.00 41.78 121 ALA A N 1
ATOM 960 C CA . ALA A 1 121 ? 55.416 24.910 -28.474 1.00 41.78 121 ALA A CA 1
ATOM 961 C C . ALA A 1 121 ? 55.412 24.852 -26.939 1.00 41.78 121 ALA A C 1
ATOM 963 O O . ALA A 1 121 ? 55.457 25.888 -26.283 1.00 41.78 121 ALA A O 1
ATOM 964 N N . ASP A 1 122 ? 55.472 23.649 -26.370 1.00 29.78 122 ASP A N 1
ATOM 965 C CA . ASP A 1 122 ? 56.707 23.046 -25.837 1.00 29.78 122 ASP A CA 1
ATOM 966 C C . ASP A 1 122 ? 56.384 21.993 -24.752 1.00 29.78 122 ASP A C 1
ATOM 968 O O . ASP A 1 122 ? 55.504 22.168 -23.918 1.00 29.78 122 ASP A O 1
ATOM 972 N N . ASN A 1 123 ? 57.175 20.926 -24.800 1.00 36.94 123 ASN A N 1
ATOM 973 C CA . ASN A 1 123 ? 57.626 20.036 -23.733 1.00 36.94 123 ASN A CA 1
ATOM 974 C C . ASN A 1 123 ? 56.692 19.121 -22.901 1.00 36.94 123 ASN A C 1
ATOM 976 O O . ASN A 1 123 ? 55.817 19.545 -22.160 1.00 36.94 123 ASN A O 1
ATOM 980 N N . SER A 1 124 ? 57.093 17.841 -22.939 1.00 39.56 124 SER A N 1
ATOM 981 C CA . SER A 1 124 ? 57.225 16.847 -21.855 1.00 39.56 124 SER A CA 1
ATOM 982 C C . SER A 1 124 ? 56.149 16.680 -20.779 1.00 39.56 124 SER A C 1
ATOM 984 O O . SER A 1 124 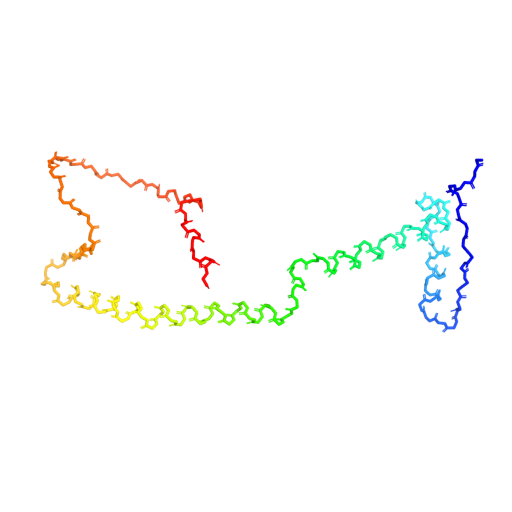? 55.870 17.594 -20.012 1.00 39.56 124 SER A O 1
ATOM 986 N N . GLY A 1 125 ? 55.783 15.418 -20.545 1.00 33.03 125 GLY A N 1
ATOM 987 C CA . GLY A 1 125 ? 55.343 14.960 -19.226 1.00 33.03 125 GLY A CA 1
ATOM 988 C C . GLY A 1 125 ? 54.297 13.863 -19.305 1.00 33.03 125 GLY A C 1
ATOM 989 O O . GLY A 1 125 ? 53.124 14.133 -19.517 1.00 33.03 125 GLY A O 1
ATOM 990 N N . THR A 1 126 ? 54.732 12.618 -19.144 1.00 46.66 126 THR A N 1
ATOM 991 C CA . THR A 1 126 ? 53.880 11.521 -18.679 1.00 46.66 126 THR A CA 1
ATOM 992 C C . THR A 1 126 ? 53.357 11.851 -17.288 1.00 46.66 126 THR A C 1
ATOM 994 O O . THR A 1 126 ? 54.189 12.036 -16.409 1.00 46.66 126 THR A O 1
ATOM 997 N N . 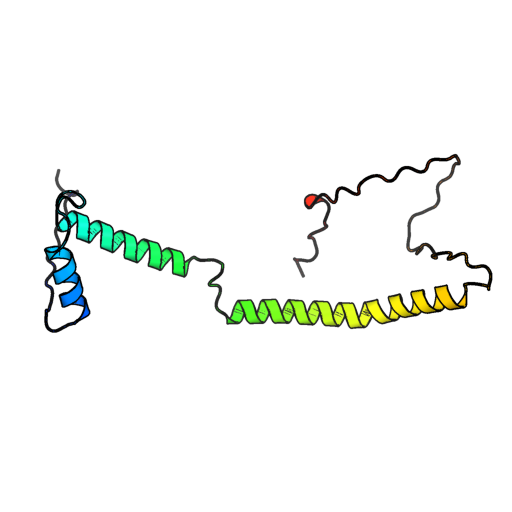ASP A 1 127 ? 52.041 11.849 -17.097 1.00 39.00 127 ASP A N 1
ATOM 998 C CA . ASP A 1 127 ? 51.392 11.538 -15.821 1.00 39.00 127 ASP A CA 1
ATOM 999 C C . ASP A 1 127 ? 49.970 11.040 -16.121 1.00 39.00 127 ASP A C 1
ATOM 1001 O O . ASP A 1 127 ? 49.183 11.716 -16.788 1.00 39.00 127 ASP A O 1
ATOM 1005 N N . GLU A 1 128 ? 49.662 9.816 -15.685 1.00 51.66 128 GLU A N 1
ATOM 1006 C CA . GLU A 1 128 ? 48.299 9.287 -15.699 1.00 51.66 128 GLU A CA 1
ATOM 1007 C C . GLU A 1 128 ? 47.486 10.034 -14.641 1.00 51.66 128 GLU A C 1
ATOM 1009 O O . GLU A 1 128 ? 47.655 9.817 -13.443 1.00 51.66 128 GLU A O 1
ATOM 1014 N N . ALA A 1 129 ? 46.637 10.956 -15.089 1.00 43.38 129 ALA A N 1
ATOM 1015 C CA . ALA A 1 129 ? 45.627 11.569 -14.246 1.00 43.38 129 ALA A CA 1
ATOM 1016 C C . ALA A 1 129 ? 44.352 10.724 -14.313 1.00 43.38 129 ALA A C 1
ATOM 1018 O O . ALA A 1 129 ? 43.810 10.492 -15.398 1.00 43.38 129 ALA A O 1
ATOM 1019 N N . ASP A 1 130 ? 43.880 10.282 -13.148 1.00 45.22 130 ASP A N 1
ATOM 1020 C CA . ASP A 1 130 ? 42.556 9.700 -12.962 1.00 45.22 130 ASP A CA 1
ATOM 1021 C C . ASP A 1 130 ? 41.502 10.624 -13.591 1.00 45.22 130 ASP A C 1
ATOM 1023 O O . ASP A 1 130 ? 41.318 11.768 -13.170 1.00 45.22 130 ASP A O 1
ATOM 1027 N N . ILE A 1 131 ? 40.826 10.147 -14.639 1.00 53.16 131 ILE A N 1
ATOM 1028 C CA . ILE A 1 131 ? 39.739 10.887 -15.284 1.00 53.16 131 ILE A CA 1
ATOM 1029 C C . ILE A 1 131 ? 38.524 10.798 -14.358 1.00 53.16 131 ILE A C 1
ATOM 1031 O O . ILE A 1 131 ? 37.734 9.856 -14.424 1.00 53.16 131 ILE A O 1
ATOM 1035 N N . GLU A 1 132 ? 38.390 11.772 -13.464 1.00 55.19 132 GLU A N 1
ATOM 1036 C CA . GLU A 1 132 ? 37.209 11.943 -12.626 1.00 55.19 132 GLU A CA 1
ATOM 1037 C C . GLU A 1 132 ? 36.061 12.465 -13.507 1.00 55.19 132 GLU A C 1
ATOM 1039 O O . GLU A 1 132 ? 35.968 13.648 -13.830 1.00 55.19 132 GLU A O 1
ATOM 1044 N N . VAL A 1 133 ? 35.213 11.548 -13.983 1.00 55.31 133 VAL A N 1
ATOM 1045 C CA . VAL A 1 133 ? 34.025 11.894 -14.774 1.00 55.31 133 VAL A CA 1
ATOM 1046 C C . VAL A 1 133 ? 32.964 12.448 -13.827 1.00 55.31 133 VAL A C 1
ATOM 1048 O O . VAL A 1 133 ? 32.270 11.696 -13.142 1.00 55.31 133 VAL A O 1
ATOM 1051 N N . ASN A 1 134 ? 32.843 13.771 -13.792 1.00 57.78 134 ASN A N 1
ATOM 1052 C CA . ASN A 1 134 ? 31.797 14.459 -13.053 1.00 57.78 134 ASN A CA 1
ATOM 1053 C C . ASN A 1 134 ? 30.445 14.283 -13.785 1.00 57.78 134 ASN A C 1
ATOM 1055 O O . ASN A 1 134 ? 30.331 14.654 -14.956 1.00 57.78 134 ASN A O 1
ATOM 1059 N N . PRO A 1 135 ? 29.405 13.717 -13.145 1.00 58.16 135 PRO A N 1
ATOM 1060 C CA . PRO A 1 135 ? 28.117 13.444 -13.793 1.00 58.16 135 PRO A CA 1
ATOM 1061 C C . PRO A 1 135 ? 27.355 14.701 -14.251 1.00 58.16 135 PRO A C 1
ATOM 1063 O O . PRO A 1 135 ? 26.403 14.581 -15.024 1.00 58.16 135 PRO A O 1
ATOM 1066 N N . GLU A 1 136 ? 27.763 15.889 -13.797 1.00 57.91 136 GLU A N 1
ATOM 1067 C CA . GLU A 1 136 ? 27.205 17.177 -14.230 1.00 57.91 136 GLU A CA 1
ATOM 1068 C C . GLU A 1 136 ? 27.774 17.667 -15.573 1.00 57.91 136 GLU A C 1
ATOM 1070 O O . GLU A 1 136 ? 27.120 18.450 -16.257 1.00 57.91 136 GLU A O 1
ATOM 1075 N N . ASP A 1 137 ? 28.941 17.160 -15.992 1.00 54.53 137 ASP A N 1
ATOM 1076 C CA . ASP A 1 137 ? 29.580 17.504 -17.273 1.00 54.53 137 ASP A CA 1
ATOM 1077 C C . ASP A 1 137 ? 29.080 16.628 -18.437 1.00 54.53 137 ASP A C 1
ATOM 1079 O O . ASP A 1 137 ? 29.523 16.765 -19.580 1.00 54.53 137 ASP A O 1
ATOM 1083 N N . ILE A 1 138 ? 28.139 15.719 -18.159 1.00 61.25 138 ILE A N 1
ATOM 1084 C CA . ILE A 1 138 ? 27.457 14.916 -19.171 1.00 61.25 138 ILE A CA 1
ATOM 1085 C C . ILE A 1 138 ? 26.336 15.782 -19.767 1.00 61.25 138 ILE A C 1
ATOM 1087 O O . ILE A 1 138 ? 25.378 16.100 -19.060 1.00 61.25 138 ILE A O 1
ATOM 1091 N N . PRO A 1 139 ? 26.408 16.180 -21.051 1.00 63.41 139 PRO A N 1
ATOM 1092 C CA . PRO A 1 139 ? 25.391 17.029 -21.655 1.00 63.41 139 PRO A CA 1
ATOM 1093 C C . PRO A 1 139 ? 24.080 16.245 -21.809 1.00 63.41 139 PRO A C 1
ATOM 1095 O O . PRO A 1 139 ? 23.915 15.446 -22.730 1.00 63.41 139 PRO A O 1
ATOM 1098 N N . TRP A 1 140 ? 23.136 16.492 -20.899 1.00 60.97 140 TRP A N 1
ATOM 1099 C CA . TRP A 1 140 ? 21.795 15.888 -20.875 1.00 60.97 140 TRP A CA 1
ATOM 1100 C C . TRP A 1 140 ? 20.813 16.489 -21.895 1.00 60.97 140 TRP A C 1
ATOM 1102 O O . TRP A 1 140 ? 19.639 16.125 -21.911 1.00 60.97 140 TRP A O 1
ATOM 1112 N N . ASP A 1 141 ? 21.297 17.341 -22.800 1.00 62.94 141 ASP A N 1
ATOM 1113 C CA . ASP A 1 141 ? 20.528 18.060 -23.833 1.00 62.94 141 ASP A CA 1
ATOM 1114 C C . ASP A 1 141 ? 19.895 17.156 -24.915 1.00 62.94 141 ASP A C 1
ATOM 1116 O O . ASP A 1 141 ? 19.331 17.635 -25.894 1.00 62.94 141 ASP A O 1
ATOM 1120 N N . TYR A 1 142 ? 19.956 15.834 -24.748 1.00 52.44 142 TYR A N 1
ATOM 1121 C CA . TYR A 1 142 ? 19.382 14.849 -25.668 1.00 52.44 142 TYR A CA 1
ATOM 1122 C C . TYR A 1 142 ? 17.960 14.391 -25.296 1.00 52.44 142 TYR A C 1
ATOM 1124 O O . TYR A 1 142 ? 17.418 13.518 -25.971 1.00 52.44 142 TYR A O 1
ATOM 1132 N N . LEU A 1 143 ? 17.352 14.935 -24.233 1.00 51.81 143 LEU A N 1
ATOM 1133 C CA . LEU A 1 143 ? 16.015 14.531 -23.766 1.00 51.81 143 LEU A CA 1
ATOM 1134 C C . LEU A 1 143 ? 14.851 15.408 -24.260 1.00 51.81 143 LEU A C 1
ATOM 1136 O O . LEU A 1 143 ? 13.703 15.014 -24.060 1.00 51.81 143 LEU A O 1
ATOM 1140 N N . ASP A 1 144 ? 15.120 16.515 -24.955 1.00 52.31 144 ASP A N 1
ATOM 1141 C CA . ASP A 1 144 ? 14.088 17.353 -25.580 1.00 52.31 144 ASP A CA 1
ATOM 1142 C C . ASP A 1 144 ? 14.203 17.301 -27.114 1.00 52.31 144 ASP A C 1
ATOM 1144 O O . ASP A 1 144 ? 14.902 18.094 -27.746 1.00 52.31 144 ASP A O 1
ATOM 1148 N N . GLY A 1 145 ? 13.500 16.337 -27.716 1.00 43.28 145 GLY A N 1
ATOM 1149 C CA . GLY A 1 145 ? 13.348 16.170 -29.166 1.00 43.28 145 GLY A CA 1
ATOM 1150 C C . GLY A 1 145 ? 12.233 15.199 -29.521 1.00 43.28 145 GLY A C 1
ATOM 1151 O O . GLY A 1 145 ? 12.365 14.008 -29.164 1.00 43.28 145 GLY A O 1
#

Foldseek 3Di:
DDPPDDDDDDDADCVDPVSVVVVVCLVPDDCVVQVDSVSVVVVVVCVVVVVVVCCVPVPVPPPVVVVVVVVVVVVVVVVVCCVPPVVVVVVLVVVQVVPPDPPPDRDRDDDDDDDDDDDDDDDDDDDDDDPPDDPVPPPPVPPPD